Protein AF-H5X9I9-F1 (afdb_monomer)

Mean predicted aligned error: 10.21 Å

Secondary structure (DSSP, 8-state):
-HHHHHHHHHHHHHHHHHHH---SSPPP--SSHHHHHHHHHHHHHHHHHHHHHHHHHHHHHHHTT---------

Structure (mmCIF, N/CA/C/O backbone):
data_AF-H5X9I9-F1
#
_entry.id   AF-H5X9I9-F1
#
loop_
_atom_site.group_PDB
_atom_site.id
_atom_site.type_symbol
_atom_site.label_atom_id
_atom_site.label_alt_id
_atom_site.label_comp_id
_atom_site.label_asym_id
_atom_site.label_entity_id
_atom_site.label_seq_id
_atom_site.pdbx_PDB_ins_code
_atom_site.Cartn_x
_atom_site.Cartn_y
_atom_site.Cartn_z
_atom_site.occupancy
_atom_site.B_iso_or_equiv
_atom_site.auth_seq_id
_atom_site.auth_comp_id
_atom_site.auth_asym_id
_atom_site.auth_atom_id
_atom_site.pdbx_PDB_model_num
ATOM 1 N N . MET A 1 1 ? 22.304 -7.954 2.667 1.00 75.38 1 MET A N 1
ATOM 2 C CA . MET A 1 1 ? 21.380 -8.837 1.914 1.00 75.38 1 MET A CA 1
ATOM 3 C C . MET A 1 1 ? 19.961 -8.851 2.478 1.00 75.38 1 MET A C 1
ATOM 5 O O . MET A 1 1 ? 19.048 -8.734 1.677 1.00 75.38 1 MET A O 1
ATOM 9 N N . LEU A 1 2 ? 19.757 -8.908 3.803 1.00 90.62 2 LEU A N 1
ATOM 10 C CA . LEU A 1 2 ? 18.417 -8.948 4.421 1.00 90.62 2 LEU A CA 1
ATOM 11 C C . LEU A 1 2 ? 17.480 -7.808 3.984 1.00 90.62 2 LEU A C 1
ATOM 13 O O . LEU A 1 2 ? 16.326 -8.054 3.656 1.00 90.62 2 LEU A O 1
ATOM 17 N N . VAL A 1 3 ? 17.979 -6.570 3.926 1.00 91.62 3 VAL A N 1
ATOM 18 C CA . VAL A 1 3 ? 17.176 -5.406 3.504 1.00 91.62 3 VAL A CA 1
ATOM 19 C C . VAL A 1 3 ? 16.705 -5.540 2.054 1.00 91.62 3 VAL A C 1
ATOM 21 O O . VAL A 1 3 ? 15.566 -5.214 1.746 1.00 91.62 3 VAL A O 1
ATOM 24 N N . VAL A 1 4 ? 17.555 -6.072 1.1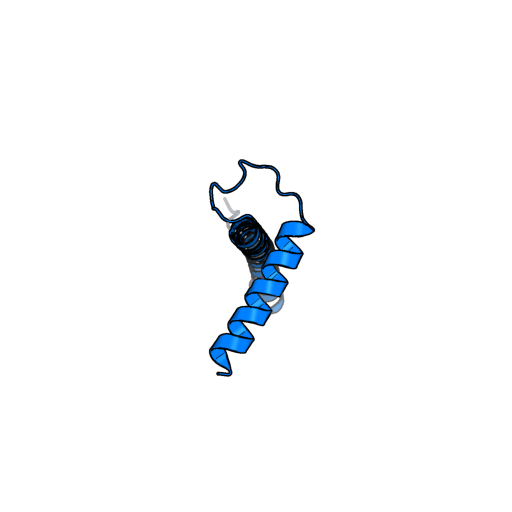71 1.00 92.31 4 VAL A N 1
ATOM 25 C CA . VAL A 1 4 ? 17.224 -6.262 -0.249 1.00 92.31 4 VAL A CA 1
ATOM 26 C C . VAL A 1 4 ? 16.179 -7.361 -0.412 1.00 92.31 4 VAL A C 1
ATOM 28 O O . VAL A 1 4 ? 15.195 -7.165 -1.117 1.00 92.31 4 VAL A O 1
ATOM 31 N N . SER A 1 5 ? 16.348 -8.497 0.271 1.00 92.62 5 SER A N 1
ATOM 32 C CA . SER A 1 5 ? 15.362 -9.581 0.225 1.00 92.62 5 SER A CA 1
ATOM 33 C C . SER A 1 5 ? 14.030 -9.157 0.839 1.00 92.62 5 SER A C 1
ATOM 35 O O . SER A 1 5 ? 12.979 -9.466 0.290 1.00 92.62 5 SER A O 1
ATOM 37 N N . PHE A 1 6 ? 14.063 -8.395 1.934 1.00 91.69 6 PHE A N 1
ATOM 38 C CA . PHE A 1 6 ? 12.863 -7.822 2.533 1.00 91.69 6 PHE A CA 1
ATOM 39 C C . PHE A 1 6 ? 12.156 -6.860 1.570 1.00 91.69 6 PHE A C 1
ATOM 41 O O . PHE A 1 6 ? 10.963 -7.012 1.326 1.00 91.69 6 PHE A O 1
ATOM 48 N N . ALA A 1 7 ? 12.894 -5.931 0.956 1.00 91.62 7 ALA A N 1
ATOM 49 C CA . ALA A 1 7 ? 12.340 -4.998 -0.021 1.00 91.62 7 ALA A CA 1
ATOM 50 C C . ALA A 1 7 ? 11.717 -5.722 -1.226 1.00 91.62 7 ALA A C 1
ATOM 52 O O . ALA A 1 7 ? 10.652 -5.323 -1.689 1.00 91.62 7 ALA A O 1
ATOM 53 N N . LEU A 1 8 ? 12.329 -6.813 -1.697 1.00 91.88 8 LEU A N 1
ATOM 54 C CA . LEU A 1 8 ? 11.774 -7.638 -2.773 1.00 91.88 8 LEU A CA 1
ATOM 55 C C . LEU A 1 8 ? 10.464 -8.319 -2.372 1.00 91.88 8 LEU A C 1
ATOM 57 O O . LEU A 1 8 ? 9.519 -8.310 -3.156 1.00 91.88 8 LEU A O 1
ATOM 61 N N . VAL A 1 9 ? 10.382 -8.875 -1.160 1.00 93.25 9 VAL A N 1
ATOM 62 C CA . VAL A 1 9 ? 9.143 -9.487 -0.651 1.00 93.25 9 VAL A CA 1
ATOM 63 C C . VAL A 1 9 ? 8.040 -8.439 -0.524 1.00 93.25 9 VAL A C 1
ATOM 65 O O . VAL A 1 9 ? 6.917 -8.681 -0.959 1.00 93.25 9 VAL A O 1
ATOM 68 N N . VAL A 1 10 ? 8.361 -7.257 0.009 1.00 91.44 10 VAL A N 1
ATOM 69 C CA . VAL A 1 10 ? 7.409 -6.143 0.111 1.00 91.44 10 VAL A CA 1
ATOM 70 C C . VAL A 1 10 ? 6.944 -5.701 -1.276 1.00 91.44 10 VAL A C 1
ATOM 72 O O . VAL A 1 10 ? 5.744 -5.589 -1.503 1.00 91.44 10 VAL A O 1
ATOM 75 N N . ALA A 1 11 ? 7.860 -5.512 -2.228 1.00 89.88 11 ALA A N 1
ATOM 76 C CA . ALA A 1 11 ? 7.510 -5.145 -3.597 1.00 89.88 11 ALA A CA 1
ATOM 77 C C . ALA A 1 11 ? 6.629 -6.211 -4.268 1.00 89.88 11 ALA A C 1
ATOM 79 O O . ALA A 1 11 ? 5.649 -5.870 -4.923 1.00 89.88 11 ALA A O 1
ATOM 80 N N . ALA A 1 12 ? 6.922 -7.497 -4.065 1.00 91.12 12 ALA A N 1
ATOM 81 C CA . ALA A 1 12 ? 6.104 -8.589 -4.585 1.00 91.12 12 ALA A CA 1
ATOM 82 C C . ALA A 1 12 ? 4.695 -8.599 -3.971 1.00 91.12 12 ALA A C 1
ATOM 84 O O . ALA A 1 12 ? 3.714 -8.767 -4.696 1.00 91.12 12 ALA A O 1
ATOM 85 N N . ALA A 1 13 ? 4.579 -8.371 -2.660 1.00 91.06 13 ALA A N 1
ATOM 86 C CA . ALA A 1 13 ? 3.291 -8.266 -1.983 1.00 91.06 13 ALA A CA 1
ATOM 87 C C . ALA A 1 13 ? 2.476 -7.071 -2.505 1.00 91.06 13 ALA A C 1
ATOM 89 O O . ALA A 1 13 ? 1.308 -7.235 -2.855 1.00 91.06 13 ALA A O 1
ATOM 90 N N . LEU A 1 14 ? 3.101 -5.896 -2.634 1.00 90.38 14 LEU A N 1
ATOM 91 C CA . LEU A 1 14 ? 2.465 -4.699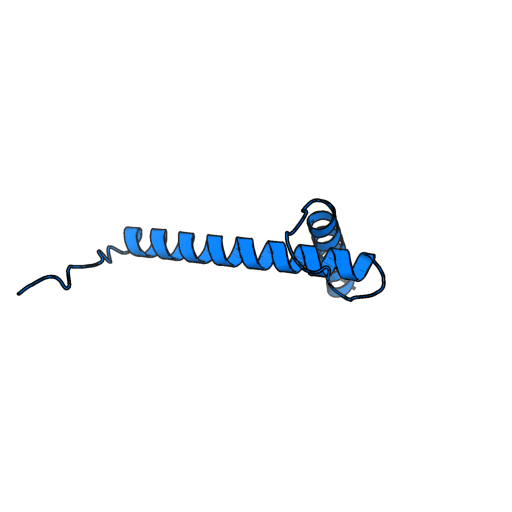 -3.192 1.00 90.38 14 LEU A CA 1
ATOM 92 C C . LEU A 1 14 ? 2.012 -4.925 -4.637 1.00 90.38 14 LEU A C 1
ATOM 94 O O . LEU A 1 14 ? 0.866 -4.631 -4.961 1.00 90.38 14 LEU A O 1
ATOM 98 N N . ALA A 1 15 ? 2.857 -5.514 -5.486 1.00 88.25 15 ALA A N 1
ATOM 99 C CA . ALA A 1 15 ? 2.480 -5.859 -6.856 1.00 88.25 15 ALA A CA 1
ATOM 100 C C . ALA A 1 15 ? 1.295 -6.838 -6.899 1.00 88.25 15 ALA A C 1
ATOM 102 O O . ALA A 1 15 ? 0.387 -6.678 -7.712 1.00 88.25 15 ALA A O 1
ATOM 103 N N . GLY A 1 16 ? 1.270 -7.832 -6.005 1.00 87.94 16 GLY A N 1
ATOM 104 C CA . GLY A 1 16 ? 0.150 -8.764 -5.872 1.00 87.94 16 GLY A CA 1
ATOM 105 C C . GLY A 1 16 ? -1.159 -8.057 -5.517 1.00 87.94 16 GLY A C 1
ATOM 106 O O . GLY A 1 16 ? -2.183 -8.312 -6.148 1.00 87.94 16 GLY A O 1
ATOM 107 N N . ILE A 1 17 ? -1.113 -7.124 -4.563 1.00 87.38 17 ILE A N 1
ATOM 108 C CA . ILE A 1 17 ? -2.270 -6.313 -4.160 1.00 87.38 17 ILE A CA 1
ATOM 109 C C . ILE A 1 17 ? -2.732 -5.428 -5.319 1.00 87.38 17 ILE A C 1
ATOM 111 O O . ILE A 1 17 ? -3.907 -5.460 -5.680 1.00 87.38 17 ILE A O 1
ATOM 115 N N . GLY A 1 18 ? -1.822 -4.672 -5.936 1.00 82.56 18 GLY A N 1
ATOM 116 C CA . GLY A 1 18 ? -2.175 -3.752 -7.015 1.00 82.56 18 GLY A CA 1
ATOM 117 C C . GLY A 1 18 ? -2.689 -4.449 -8.271 1.00 82.56 18 GLY A C 1
ATOM 118 O O . GLY A 1 18 ? -3.487 -3.880 -9.005 1.00 82.56 18 GLY A O 1
ATOM 119 N N . ARG A 1 19 ? -2.304 -5.710 -8.490 1.00 84.50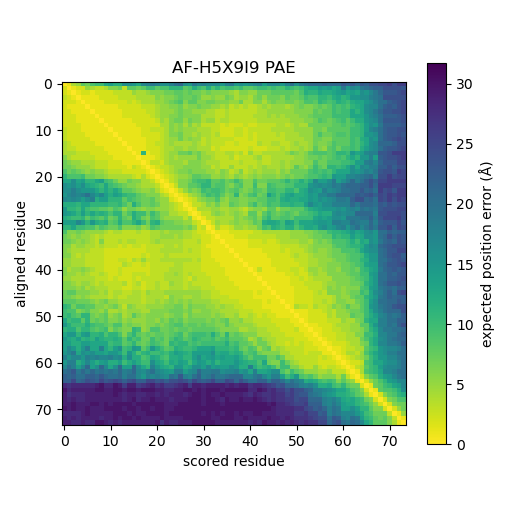 19 ARG A N 1
ATOM 120 C CA . ARG A 1 19 ? -2.862 -6.541 -9.559 1.00 84.50 19 ARG A CA 1
ATOM 121 C C . ARG A 1 19 ? -4.247 -7.105 -9.227 1.00 84.50 19 ARG A C 1
ATOM 123 O O . ARG A 1 19 ? -5.031 -7.343 -10.143 1.00 84.50 19 ARG A O 1
ATOM 130 N N . ALA A 1 20 ? -4.531 -7.369 -7.953 1.00 86.88 20 ALA A N 1
ATOM 131 C CA . ALA A 1 20 ? -5.799 -7.944 -7.505 1.00 86.88 20 ALA A CA 1
ATOM 132 C C . ALA A 1 20 ? -6.912 -6.897 -7.341 1.00 86.88 20 ALA A C 1
ATOM 134 O O . ALA A 1 20 ? -8.091 -7.238 -7.419 1.00 86.88 20 ALA A O 1
ATOM 135 N N . VAL A 1 21 ? -6.547 -5.635 -7.106 1.00 78.62 21 VAL A N 1
ATOM 136 C CA . VAL A 1 21 ? -7.489 -4.551 -6.820 1.00 78.62 21 VAL A CA 1
ATOM 137 C C . VAL A 1 21 ? -7.613 -3.624 -8.024 1.00 78.62 21 VAL A C 1
ATOM 139 O O . VAL A 1 21 ? -6.628 -3.075 -8.507 1.00 78.62 21 VAL A O 1
ATOM 142 N N . TRP A 1 22 ? -8.845 -3.403 -8.482 1.00 73.00 22 TRP A N 1
ATOM 143 C CA . TRP A 1 22 ? -9.143 -2.368 -9.466 1.00 73.00 22 TRP A CA 1
ATOM 144 C C . TRP A 1 22 ? -9.469 -1.057 -8.741 1.00 73.00 22 TRP A C 1
ATOM 146 O O . TRP A 1 22 ? -10.476 -0.972 -8.038 1.00 73.00 22 TRP A O 1
ATOM 156 N N . LEU A 1 23 ? -8.605 -0.048 -8.883 1.00 72.12 23 LEU A N 1
ATOM 157 C CA . LEU A 1 23 ? -8.859 1.299 -8.369 1.00 72.12 23 LEU A CA 1
ATOM 158 C C . LEU A 1 23 ? -9.573 2.139 -9.443 1.00 72.12 23 LEU A C 1
ATOM 160 O O . LEU A 1 23 ? -9.047 2.262 -10.551 1.00 72.12 23 LEU A O 1
ATOM 164 N N . PRO A 1 24 ? -10.725 2.763 -9.138 1.00 61.91 24 PRO A N 1
ATOM 165 C CA . PRO A 1 24 ? -11.334 3.740 -10.032 1.00 61.91 24 PRO A CA 1
ATOM 166 C C . PRO A 1 24 ? -10.474 5.012 -10.068 1.00 61.91 24 PRO A C 1
ATOM 168 O O . PRO A 1 24 ? -10.354 5.721 -9.071 1.00 61.91 24 PRO A O 1
ATOM 171 N N . GLY A 1 25 ? -9.862 5.306 -11.216 1.00 69.94 25 GLY A N 1
ATOM 172 C CA . GLY A 1 25 ? -9.040 6.501 -11.399 1.00 69.94 25 GLY A CA 1
ATOM 173 C C . GLY A 1 25 ? -8.118 6.420 -12.616 1.00 69.94 25 GLY A C 1
ATOM 174 O O . GLY A 1 25 ? -8.050 5.375 -13.268 1.00 69.94 25 GLY A O 1
ATOM 175 N N . PRO A 1 26 ? -7.415 7.519 -12.947 1.00 73.88 26 PRO A N 1
ATOM 176 C CA . PRO A 1 26 ? -6.393 7.495 -13.978 1.00 73.88 26 PRO A CA 1
ATOM 177 C C . PRO A 1 26 ? -5.294 6.520 -13.569 1.00 73.88 26 PRO A C 1
ATOM 179 O O . PRO A 1 26 ? -4.772 6.538 -12.454 1.00 73.88 26 PRO A O 1
ATOM 182 N N . GLU A 1 27 ? -4.970 5.644 -14.501 1.00 76.81 27 GLU A N 1
ATOM 183 C CA . GLU A 1 27 ? -3.910 4.677 -14.345 1.00 76.81 27 GLU A CA 1
ATOM 184 C C . GLU A 1 27 ? -2.552 5.386 -14.142 1.00 76.81 27 GLU A C 1
ATOM 186 O O . GLU A 1 27 ? -2.258 6.329 -14.879 1.00 76.81 27 GLU A O 1
ATOM 191 N N . PRO A 1 28 ? -1.702 4.962 -13.182 1.00 77.50 28 PRO A N 1
ATOM 192 C CA . PRO A 1 28 ? -0.409 5.607 -12.973 1.00 77.50 28 PRO A CA 1
ATOM 193 C C . PRO A 1 28 ? 0.446 5.522 -14.243 1.00 77.50 28 PRO A C 1
ATOM 195 O O . PRO A 1 28 ? 0.642 4.425 -14.781 1.00 77.50 28 PRO A O 1
ATOM 198 N N . ASP A 1 29 ? 0.976 6.660 -14.700 1.00 83.12 29 ASP A N 1
ATOM 199 C CA . ASP A 1 29 ? 1.885 6.739 -15.852 1.00 83.12 29 ASP A CA 1
ATOM 200 C C . ASP A 1 29 ? 3.309 6.343 -15.438 1.00 83.12 29 ASP A C 1
ATOM 202 O O . ASP A 1 29 ? 4.230 7.151 -15.333 1.00 83.12 29 ASP A O 1
ATOM 206 N N . VAL A 1 30 ? 3.455 5.068 -15.083 1.00 81.44 30 VAL A N 1
ATOM 207 C CA . VAL A 1 30 ? 4.714 4.476 -14.643 1.00 81.44 30 VAL A CA 1
ATOM 208 C C . VAL A 1 30 ? 4.970 3.226 -15.469 1.00 81.44 30 VAL A C 1
ATOM 210 O O . VAL A 1 30 ? 4.172 2.287 -15.485 1.00 81.44 30 VAL A O 1
ATOM 213 N N . GLN A 1 31 ? 6.116 3.207 -16.140 1.00 82.31 31 GLN A N 1
ATOM 214 C CA . GLN A 1 31 ? 6.635 2.037 -16.836 1.00 82.31 31 GLN A CA 1
ATOM 215 C C . GLN A 1 31 ? 7.843 1.488 -16.064 1.00 82.31 31 GLN A C 1
ATOM 217 O O . GLN A 1 31 ? 8.614 2.278 -15.516 1.00 82.31 31 GLN A O 1
ATOM 222 N N . PRO A 1 32 ? 8.056 0.159 -16.015 1.00 83.81 32 PRO A N 1
ATOM 223 C CA . PRO A 1 32 ? 7.263 -0.926 -16.614 1.00 83.81 32 PRO A CA 1
ATOM 224 C C . PRO A 1 32 ? 6.015 -1.306 -15.788 1.00 83.81 32 PRO A C 1
ATOM 226 O O . PRO A 1 32 ? 5.879 -0.910 -14.634 1.00 83.81 32 PRO A O 1
ATOM 229 N N . ARG A 1 33 ? 5.129 -2.150 -16.347 1.00 84.56 33 ARG A N 1
ATOM 230 C CA . ARG A 1 33 ? 3.860 -2.591 -15.716 1.00 84.56 33 ARG A CA 1
ATOM 231 C C . ARG A 1 33 ? 4.009 -3.079 -14.268 1.00 84.56 33 ARG A C 1
ATOM 233 O O . ARG A 1 33 ? 3.157 -2.786 -13.445 1.00 84.56 33 ARG A O 1
ATOM 240 N N . LEU A 1 34 ? 5.102 -3.769 -13.940 1.00 83.88 34 LEU A N 1
ATOM 241 C CA . LEU A 1 34 ? 5.356 -4.226 -12.570 1.00 83.88 34 LEU A CA 1
ATOM 242 C C . LEU A 1 34 ? 5.484 -3.056 -11.580 1.00 83.88 34 LEU A C 1
ATOM 244 O O . LEU A 1 34 ? 4.946 -3.128 -10.482 1.00 83.88 34 LEU A O 1
ATOM 248 N N . ALA A 1 35 ? 6.166 -1.973 -11.961 1.00 85.62 35 ALA A N 1
ATOM 249 C CA . ALA A 1 35 ? 6.304 -0.792 -11.109 1.00 85.62 35 ALA A CA 1
ATOM 250 C C . ALA A 1 35 ? 4.942 -0.133 -10.862 1.00 85.62 35 ALA A C 1
ATOM 252 O O . ALA A 1 35 ? 4.648 0.305 -9.753 1.00 85.62 35 ALA A O 1
ATOM 253 N N . ARG A 1 36 ? 4.081 -0.140 -11.878 1.00 86.06 36 ARG A N 1
ATOM 254 C CA . ARG A 1 36 ? 2.702 0.322 -11.762 1.00 86.06 36 ARG A CA 1
ATOM 255 C C . ARG A 1 36 ? 1.890 -0.519 -10.784 1.00 86.06 36 ARG A C 1
ATOM 257 O O . ARG A 1 36 ? 1.247 0.053 -9.912 1.00 86.06 36 ARG A O 1
ATOM 264 N N . ASP A 1 37 ? 1.971 -1.845 -10.877 1.00 86.69 37 ASP A N 1
ATOM 265 C CA . ASP A 1 37 ? 1.282 -2.753 -9.951 1.00 86.69 37 ASP A CA 1
ATOM 266 C C . ASP A 1 37 ? 1.751 -2.509 -8.500 1.00 86.69 37 ASP A C 1
ATOM 268 O O . ASP A 1 37 ? 0.934 -2.450 -7.583 1.00 86.69 37 ASP A O 1
ATOM 272 N N . VAL A 1 38 ? 3.053 -2.277 -8.279 1.00 87.88 38 VAL A N 1
ATOM 273 C CA . VAL A 1 38 ? 3.593 -1.909 -6.955 1.00 87.88 38 VAL A CA 1
ATOM 274 C C . VAL A 1 38 ? 3.014 -0.582 -6.455 1.00 87.88 38 VAL A C 1
ATOM 276 O O . VAL A 1 38 ? 2.603 -0.495 -5.299 1.00 87.88 38 VAL A O 1
ATOM 279 N N . VAL A 1 39 ? 2.962 0.446 -7.308 1.00 88.81 39 VAL A N 1
ATOM 280 C CA . VAL A 1 39 ? 2.417 1.768 -6.952 1.00 88.81 39 VAL A CA 1
ATOM 281 C C . VAL A 1 39 ? 0.929 1.676 -6.614 1.00 88.81 39 VAL A C 1
ATOM 283 O O . VAL A 1 39 ? 0.504 2.225 -5.602 1.00 88.81 39 VAL A O 1
ATOM 286 N N . VAL A 1 40 ? 0.142 0.941 -7.404 1.00 87.94 40 VAL A N 1
ATOM 287 C CA . VAL A 1 40 ? -1.280 0.693 -7.115 1.00 87.94 40 VAL A CA 1
ATOM 288 C C . VAL A 1 40 ? -1.429 -0.011 -5.765 1.00 87.94 40 VAL A C 1
ATOM 290 O O . VAL A 1 40 ? -2.215 0.433 -4.932 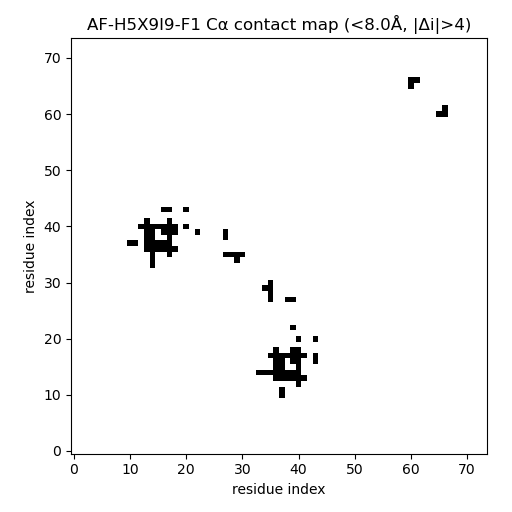1.00 87.94 40 VAL A O 1
ATOM 293 N N . GLY A 1 41 ? -0.634 -1.052 -5.497 1.00 87.75 41 GLY A N 1
ATOM 294 C CA . GLY A 1 41 ? -0.645 -1.739 -4.204 1.00 87.75 41 GLY A CA 1
ATOM 295 C C . GLY A 1 41 ? -0.302 -0.824 -3.029 1.00 87.75 41 GLY A C 1
ATOM 296 O O . GLY A 1 41 ? -0.933 -0.909 -1.976 1.00 87.75 41 GLY A O 1
ATOM 297 N N . LEU A 1 42 ? 0.655 0.088 -3.215 1.00 89.56 42 LEU A N 1
ATOM 298 C CA . LEU A 1 42 ? 1.030 1.078 -2.205 1.00 89.56 42 LEU A CA 1
ATOM 299 C C . LEU A 1 42 ? -0.110 2.067 -1.928 1.00 89.56 42 LEU A C 1
ATOM 301 O O . LEU A 1 42 ? -0.377 2.372 -0.768 1.00 89.56 42 LEU A O 1
ATOM 305 N N . LEU A 1 43 ? -0.807 2.531 -2.969 1.00 88.25 43 LEU A N 1
ATOM 306 C CA . LEU A 1 43 ? -1.964 3.421 -2.831 1.00 88.25 43 LEU A CA 1
ATOM 307 C C . LEU A 1 43 ? -3.116 2.746 -2.081 1.00 88.25 43 LEU A C 1
ATOM 309 O O . LEU A 1 43 ? -3.707 3.359 -1.193 1.00 88.25 43 LEU A O 1
ATOM 313 N N . VAL A 1 44 ? -3.403 1.478 -2.391 1.00 88.19 44 VAL A N 1
ATOM 314 C CA . VAL A 1 44 ? -4.402 0.684 -1.657 1.00 88.19 44 VAL A CA 1
ATOM 315 C C . VAL A 1 44 ? -4.015 0.580 -0.184 1.00 88.19 44 VAL A C 1
ATOM 317 O O . VAL A 1 44 ? -4.831 0.867 0.691 1.00 88.19 44 VAL A O 1
ATOM 320 N N . LEU A 1 45 ? -2.762 0.211 0.099 1.00 89.31 45 LEU A N 1
ATOM 321 C CA . LEU A 1 45 ? -2.274 0.082 1.469 1.00 89.31 45 LEU A CA 1
ATOM 322 C C . LEU A 1 45 ? -2.368 1.409 2.232 1.00 89.31 45 LEU A C 1
ATOM 324 O O . LEU A 1 45 ? -2.750 1.411 3.399 1.00 89.31 45 LEU A O 1
ATOM 328 N N . TRP A 1 46 ? -2.073 2.531 1.574 1.00 88.25 46 TRP A N 1
ATOM 329 C CA . TRP A 1 46 ? -2.205 3.862 2.160 1.00 88.25 46 TRP A CA 1
ATOM 330 C C . TRP A 1 46 ? -3.655 4.199 2.519 1.00 88.25 46 TRP A C 1
ATOM 332 O O . TRP A 1 46 ? -3.922 4.624 3.640 1.00 88.25 46 TRP A O 1
ATOM 342 N N . GLN A 1 47 ? -4.603 3.981 1.603 1.00 87.06 47 GLN A N 1
ATOM 343 C CA . GLN A 1 47 ? -6.023 4.263 1.847 1.00 87.06 47 GLN A CA 1
ATOM 344 C C . GLN A 1 47 ? -6.593 3.403 2.977 1.00 87.06 47 GLN A C 1
ATOM 346 O O . GLN A 1 47 ? -7.257 3.916 3.877 1.00 87.06 47 GLN A O 1
ATOM 351 N N . VAL A 1 48 ? -6.296 2.101 2.961 1.00 87.12 48 VAL A N 1
ATOM 352 C CA . VAL A 1 48 ? -6.726 1.177 4.017 1.00 87.12 48 VAL A CA 1
ATOM 353 C C . VAL A 1 48 ? -6.062 1.536 5.344 1.00 87.12 48 VAL A C 1
ATOM 355 O O . VAL A 1 48 ? -6.724 1.531 6.377 1.00 87.12 48 VAL A O 1
ATOM 358 N N . GLY A 1 49 ? -4.776 1.893 5.323 1.00 86.56 49 GLY A N 1
ATOM 359 C CA . GLY A 1 49 ? -4.036 2.333 6.502 1.00 86.56 49 GLY A CA 1
ATOM 360 C C . GLY A 1 49 ? -4.621 3.598 7.123 1.00 86.56 49 GLY A C 1
ATOM 361 O O . GLY A 1 49 ? -4.817 3.634 8.334 1.00 86.56 49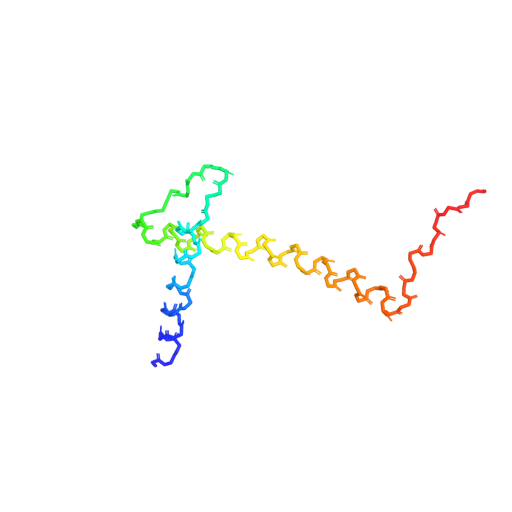 GLY A O 1
ATOM 362 N N . ALA A 1 50 ? -4.966 4.597 6.308 1.00 85.88 50 ALA A N 1
ATOM 363 C CA . ALA A 1 50 ? -5.605 5.828 6.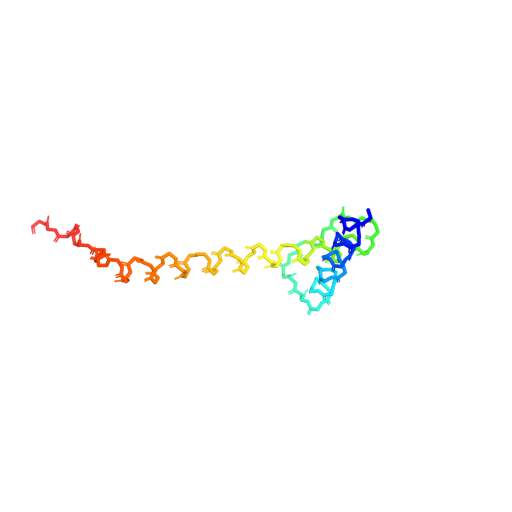768 1.00 85.88 50 ALA A CA 1
ATOM 364 C C . ALA A 1 50 ? -6.976 5.551 7.405 1.00 85.88 50 ALA A C 1
ATOM 366 O O . ALA A 1 50 ? -7.225 5.974 8.531 1.00 85.88 50 ALA A O 1
ATOM 367 N N . ALA A 1 51 ? -7.820 4.757 6.738 1.00 83.38 51 ALA A N 1
ATOM 368 C CA . ALA A 1 51 ? -9.122 4.364 7.275 1.00 83.38 51 ALA A CA 1
ATOM 369 C C . ALA A 1 51 ? -8.994 3.548 8.574 1.00 83.38 51 ALA A C 1
ATOM 371 O O . ALA A 1 51 ? -9.801 3.680 9.493 1.00 83.38 51 ALA A O 1
ATOM 372 N N . HIS A 1 52 ? -7.972 2.693 8.675 1.00 84.19 52 HIS A N 1
ATOM 373 C CA . HIS A 1 52 ? -7.729 1.906 9.879 1.00 84.19 52 HIS A CA 1
ATOM 374 C C . HIS A 1 52 ? -7.190 2.760 11.032 1.00 84.19 52 HIS A C 1
ATOM 376 O O . HIS A 1 52 ? -7.606 2.558 12.171 1.00 84.19 52 HIS A O 1
ATOM 382 N N . ALA A 1 53 ? -6.317 3.731 10.749 1.00 84.12 53 ALA A N 1
ATOM 383 C CA . ALA A 1 53 ? -5.800 4.673 11.737 1.00 84.12 53 ALA A CA 1
ATOM 384 C C . ALA A 1 53 ? -6.922 5.526 12.341 1.00 84.12 53 ALA A C 1
ATOM 386 O O . ALA A 1 53 ? -7.015 5.614 13.561 1.00 84.12 53 ALA A O 1
ATOM 387 N N . GLU A 1 54 ? -7.825 6.052 11.508 1.00 82.38 54 GLU A N 1
ATOM 388 C CA . GLU A 1 54 ? -9.014 6.790 11.958 1.00 82.38 54 GLU A CA 1
ATOM 389 C C . GLU A 1 54 ? -9.897 5.924 12.872 1.00 82.38 54 GLU A C 1
ATOM 391 O O . GLU A 1 54 ? -10.362 6.360 13.926 1.00 82.38 54 GLU A O 1
ATOM 396 N N . ARG A 1 55 ? -10.060 4.642 12.525 1.00 76.81 55 ARG A N 1
ATOM 397 C CA . ARG A 1 55 ? -10.821 3.689 13.340 1.00 76.81 55 ARG A CA 1
ATOM 398 C C . ARG A 1 55 ? -10.156 3.404 14.687 1.00 76.81 55 ARG A C 1
ATOM 400 O O . ARG A 1 55 ? -10.840 3.328 15.703 1.00 76.81 55 ARG A O 1
ATOM 407 N N . ILE A 1 56 ? -8.835 3.232 14.703 1.00 84.56 56 ILE A N 1
ATOM 408 C CA . ILE A 1 56 ? -8.064 3.024 15.935 1.00 84.56 56 ILE A CA 1
ATOM 409 C C . ILE A 1 56 ? -8.122 4.270 16.814 1.00 84.56 56 ILE A C 1
ATOM 411 O O . ILE A 1 56 ? -8.286 4.139 18.024 1.00 84.56 56 ILE A O 1
ATOM 415 N N . GLU A 1 57 ? -8.015 5.464 16.234 1.00 79.62 57 GLU A N 1
ATOM 416 C CA . GLU A 1 57 ? -8.132 6.724 16.966 1.00 79.62 57 GLU A CA 1
ATOM 417 C C . GLU A 1 57 ? -9.509 6.844 17.626 1.00 79.62 57 GLU A C 1
ATOM 419 O O . GLU A 1 57 ? -9.591 7.151 18.815 1.00 79.62 57 GLU A O 1
ATOM 424 N N . HIS A 1 58 ? -10.573 6.482 16.904 1.00 75.31 58 HIS A N 1
ATOM 425 C CA . HIS A 1 58 ? -11.929 6.438 17.444 1.00 75.31 58 HIS A CA 1
ATOM 426 C C . HIS A 1 58 ? -12.057 5.468 18.629 1.00 75.31 58 HIS A C 1
ATOM 428 O O . HIS A 1 58 ? -12.487 5.870 19.709 1.00 75.31 58 HIS A O 1
ATOM 434 N N . TYR A 1 59 ? -11.600 4.219 18.481 1.00 80.69 59 TYR A N 1
ATOM 435 C CA . TYR A 1 59 ? -11.640 3.242 19.578 1.00 80.69 59 TYR A CA 1
ATOM 436 C C . TYR A 1 59 ? -10.771 3.657 20.766 1.00 80.69 59 TYR A C 1
ATOM 438 O O . TYR A 1 59 ? -11.152 3.475 21.920 1.00 80.69 59 TYR A O 1
ATOM 446 N N . THR A 1 60 ? -9.607 4.248 20.503 1.00 80.62 60 THR A N 1
ATOM 447 C CA . THR A 1 60 ? -8.708 4.738 21.552 1.00 80.62 60 THR A CA 1
ATOM 448 C C . THR A 1 60 ? -9.338 5.915 22.299 1.00 80.62 60 THR A C 1
ATOM 450 O O . THR A 1 60 ? -9.204 6.004 23.519 1.00 80.62 60 THR A O 1
ATOM 453 N N . ALA A 1 61 ? -10.068 6.799 21.613 1.00 75.62 61 ALA A N 1
ATOM 454 C CA . ALA A 1 61 ? -10.817 7.892 22.231 1.00 75.62 61 ALA A CA 1
ATOM 455 C C . ALA A 1 61 ? -11.965 7.380 23.121 1.00 75.62 61 ALA A C 1
ATOM 457 O O . ALA A 1 61 ? -12.119 7.858 24.247 1.00 75.62 61 ALA A O 1
ATOM 458 N N . GLU A 1 62 ? -12.707 6.365 22.665 1.00 72.69 62 GLU A N 1
ATOM 459 C CA . GLU A 1 62 ? -13.753 5.703 23.458 1.00 72.69 62 GLU A CA 1
ATOM 460 C C . GLU A 1 62 ? -13.178 5.029 24.716 1.00 72.69 62 GLU A C 1
ATOM 462 O O . GLU A 1 62 ? -13.674 5.242 25.823 1.00 72.69 62 GLU A O 1
ATOM 467 N N . LEU A 1 63 ? -12.089 4.266 24.569 1.00 76.06 63 LEU A N 1
ATOM 468 C CA . LEU A 1 63 ? -11.432 3.536 25.663 1.00 76.06 63 LEU A CA 1
ATOM 469 C C . LEU A 1 63 ? -10.706 4.449 26.661 1.00 76.06 63 LEU A C 1
ATOM 471 O O . LEU A 1 63 ? -10.627 4.125 27.844 1.00 76.06 63 LEU A O 1
ATOM 475 N N . SER A 1 64 ? -10.189 5.597 26.213 1.00 75.88 64 SER A N 1
ATOM 476 C CA . SER A 1 64 ? -9.533 6.591 27.081 1.00 75.88 64 SER A CA 1
ATOM 477 C C . SER A 1 64 ? -10.517 7.487 27.844 1.00 75.88 64 SER A C 1
ATOM 479 O O . SER A 1 64 ? -10.091 8.382 28.575 1.00 75.88 64 SER A O 1
ATOM 481 N N . GLY A 1 65 ? -11.831 7.259 27.707 1.00 64.25 65 GLY A N 1
ATOM 482 C CA . GLY A 1 65 ? -12.862 8.022 28.412 1.00 64.25 65 GLY A CA 1
ATOM 483 C C . GLY A 1 65 ? -13.027 9.455 27.903 1.00 64.25 65 GLY A C 1
ATOM 484 O O . GLY A 1 65 ? -13.712 10.260 28.539 1.00 64.25 65 GLY A O 1
ATOM 485 N N . ARG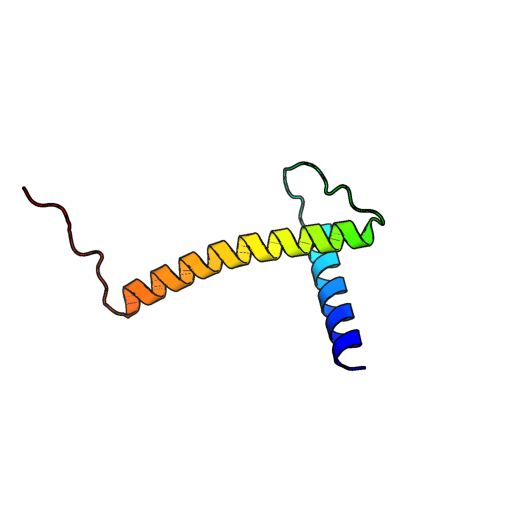 A 1 66 ? -12.439 9.793 26.748 1.00 57.91 66 ARG A N 1
ATOM 486 C CA . ARG A 1 66 ? -12.615 11.092 26.099 1.00 57.91 66 ARG A CA 1
ATOM 487 C C . ARG A 1 66 ? -13.949 11.083 25.360 1.00 57.91 66 ARG A C 1
ATOM 489 O O . ARG A 1 66 ? -14.010 11.015 24.138 1.00 57.91 66 ARG A O 1
ATOM 496 N N . SER A 1 67 ? -15.036 11.145 26.125 1.00 54.94 67 SER A N 1
ATOM 497 C CA . SER A 1 67 ? -16.334 11.507 25.561 1.00 54.94 67 SER A CA 1
ATOM 498 C C . SER A 1 67 ? -16.157 12.818 24.782 1.00 54.94 67 SER A C 1
ATOM 500 O O . SER A 1 67 ? -15.534 13.740 25.318 1.00 54.94 67 SER A O 1
ATOM 502 N N . PRO A 1 68 ? -16.662 12.944 23.544 1.00 57.19 68 PRO A N 1
ATOM 503 C CA . PRO A 1 68 ? -16.803 14.238 22.893 1.00 57.19 68 PRO A CA 1
ATOM 504 C C . PRO A 1 68 ? -17.848 15.034 23.683 1.00 57.19 68 PRO A C 1
ATOM 506 O O . PRO A 1 68 ? -19.044 15.027 23.395 1.00 57.19 68 PRO A O 1
ATOM 509 N N . THR A 1 69 ? -17.408 15.650 24.777 1.00 56.28 69 THR A N 1
ATOM 510 C CA . THR A 1 69 ? -18.261 16.404 25.682 1.00 56.28 69 THR A CA 1
ATOM 511 C C . THR A 1 69 ? -18.716 17.662 24.955 1.00 56.28 69 THR A C 1
ATOM 513 O O . THR A 1 69 ? -17.953 18.608 24.794 1.00 56.28 69 THR A O 1
ATOM 516 N N . ARG A 1 70 ? -19.965 17.616 24.478 1.00 56.75 70 ARG A N 1
ATOM 517 C CA . ARG A 1 70 ? -20.919 18.727 24.343 1.00 56.75 70 ARG A CA 1
ATOM 518 C C . ARG A 1 70 ? -20.290 20.129 24.380 1.00 56.75 70 ARG A C 1
ATOM 520 O O . ARG A 1 70 ? -20.216 20.747 25.435 1.00 56.75 70 ARG A O 1
ATOM 527 N N . LEU A 1 71 ? -19.995 20.684 23.209 1.00 54.78 71 LEU A N 1
ATOM 528 C CA . LEU A 1 71 ? -20.061 22.133 22.976 1.00 54.78 71 LEU A CA 1
ATOM 529 C C . LEU A 1 71 ? -21.417 22.471 22.332 1.00 54.78 71 LEU A C 1
ATOM 531 O O . LEU A 1 71 ? -21.495 23.042 21.251 1.00 54.78 71 LEU A O 1
ATOM 535 N N . GLN A 1 72 ? -22.503 22.054 22.986 1.00 53.41 72 GLN A N 1
ATOM 536 C CA . GLN A 1 72 ? -23.852 22.551 22.721 1.00 53.41 72 GLN A CA 1
ATOM 537 C C . GLN A 1 72 ? -24.420 23.070 24.039 1.00 53.41 72 GLN A C 1
ATOM 539 O O . GLN A 1 72 ? -24.913 22.302 24.862 1.00 53.41 72 GLN A O 1
ATOM 544 N N . SER A 1 73 ? -24.301 24.380 24.223 1.00 44.81 73 SER A N 1
ATOM 545 C CA . SER A 1 73 ? -25.113 25.179 25.140 1.00 44.81 73 SER A CA 1
ATOM 546 C C . SER A 1 73 ? -25.081 26.627 24.653 1.00 44.81 73 SER A C 1
ATOM 548 O O . SER A 1 73 ? -24.015 27.250 24.658 1.00 44.81 73 SER A O 1
ATOM 550 N N . PRO A 1 74 ? -26.217 2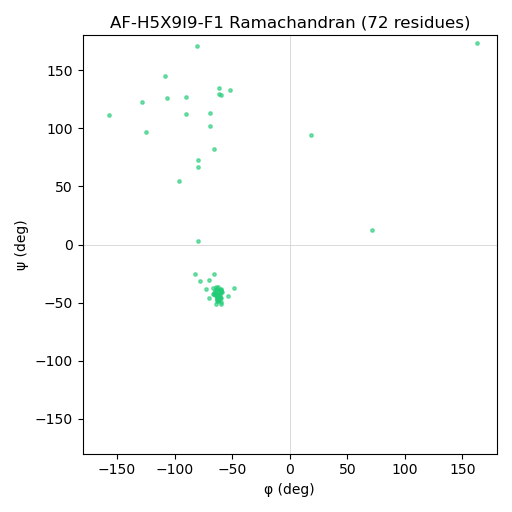7.134 24.173 1.00 48.34 74 PRO A N 1
ATOM 551 C CA . PRO A 1 74 ? -26.812 28.342 24.726 1.00 48.34 74 PRO A CA 1
ATOM 552 C C . PRO A 1 74 ? -27.914 27.998 25.732 1.00 48.34 74 PRO A C 1
ATOM 554 O O . PRO A 1 74 ? -28.696 27.058 25.461 1.00 48.34 74 PRO A O 1
#

Organism: NCBI:txid882083

Sequence (74 aa):
MLVVSFALVVAAALAGIGRAVWLPGPEPDVQPRLARDVVVGLLVLWQVGAAHAERIEHYTAELSGRSPTRLQSP

Solvent-accessible surface area (backbone atoms only — not comparable to full-atom values): 4357 Å² total; per-residue (Å²): 1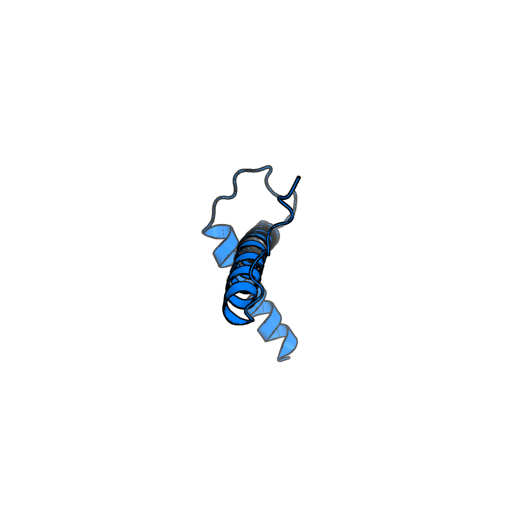08,68,69,59,55,49,52,49,52,50,46,51,51,23,25,52,45,21,68,73,50,87,74,96,67,85,76,74,98,46,85,56,68,65,59,29,21,26,51,46,16,50,51,51,52,48,54,53,47,51,56,48,50,55,50,50,51,52,52,50,33,61,74,70,65,56,67,86,74,74,94,77,80,134

pLDDT: mean 80.09, std 11.85, range [44.81, 93.25]

Radius of gyration: 19.03 Å; Cα contacts (8 Å, |Δi|>4): 49; chains: 1; bounding box: 48×38×45 Å

Nearest PDB structures (foldseek):
  4v78-assembly1_AO  TM=3.696E-01  e=8.566E+00  Escherichia coli K-12

Foldseek 3Di:
DVVVVVVVVLLVQQLVQLVVDDDPDDQDPDPDPSVSSNVSSVVVCVVVVVVVVVVVVVVVCVVVVVDVPDPDDD